Protein AF-A0ABD5GEQ9-F1 (afdb_monomer_lite)

Foldseek 3Di:
DDWDQDPPPRDTHDPPDQADPVPRHGDDDPPVCVVVVVVVVVVVVVVVVVVVVPDDVVLVVLLVVLVVLVVVLVVDDPPDPVSVVSVVVSVVSLVVSCVPPNDDPSSVVD

Structure (mmCIF, N/CA/C/O backbone):
data_AF-A0ABD5GEQ9-F1
#
_entry.id   AF-A0ABD5GEQ9-F1
#
loop_
_atom_site.group_PDB
_atom_site.id
_atom_site.type_symbol
_atom_site.label_atom_id
_atom_site.label_alt_id
_atom_site.label_comp_id
_atom_site.label_asym_id
_atom_site.label_entity_id
_atom_site.label_seq_id
_atom_site.pdbx_PDB_ins_code
_atom_site.Cartn_x
_atom_site.Cartn_y
_atom_site.Cartn_z
_atom_site.occupancy
_atom_site.B_iso_or_equiv
_atom_site.auth_seq_id
_atom_site.auth_comp_id
_atom_site.auth_asym_id
_atom_site.auth_atom_id
_atom_site.pdbx_PDB_model_num
ATOM 1 N N . MET A 1 1 ? -39.182 10.794 35.505 1.00 55.31 1 MET A N 1
ATOM 2 C CA . MET A 1 1 ? -38.180 10.536 36.564 1.00 55.31 1 MET A CA 1
ATOM 3 C C . MET A 1 1 ? -38.190 9.046 36.825 1.00 55.31 1 MET A C 1
ATOM 5 O O . MET A 1 1 ? -39.276 8.507 36.980 1.00 55.31 1 MET A O 1
ATOM 9 N N . ALA A 1 2 ? -37.045 8.372 36.799 1.00 77.56 2 ALA A N 1
ATOM 10 C CA . ALA A 1 2 ? -37.006 6.937 37.051 1.00 77.56 2 ALA A CA 1
ATOM 11 C C . ALA A 1 2 ? -36.418 6.704 38.452 1.00 77.56 2 ALA A C 1
ATOM 13 O O . ALA A 1 2 ? -35.340 7.209 38.778 1.00 77.56 2 ALA A O 1
ATOM 14 N N . LEU A 1 3 ? -37.205 6.038 39.301 1.00 83.12 3 LEU A N 1
ATOM 15 C CA . LEU A 1 3 ? -36.832 5.636 40.653 1.00 83.12 3 LEU A CA 1
ATOM 16 C C . LEU A 1 3 ? -36.514 4.142 40.646 1.00 83.12 3 LEU A C 1
ATOM 18 O O . LEU A 1 3 ? -37.195 3.357 39.989 1.00 83.12 3 LEU A O 1
ATOM 22 N N . VAL A 1 4 ? -35.483 3.758 41.383 1.00 85.00 4 VAL A N 1
ATOM 23 C CA . VAL A 1 4 ? -35.094 2.367 41.617 1.00 85.00 4 VAL A CA 1
ATOM 24 C C . VAL A 1 4 ? -35.320 2.024 43.083 1.00 85.00 4 VAL A C 1
ATOM 26 O O . VAL A 1 4 ? -35.261 2.894 43.951 1.00 85.00 4 VAL A O 1
ATOM 29 N N . LYS A 1 5 ? -35.614 0.757 43.377 1.00 86.00 5 LYS A N 1
ATOM 30 C CA . LYS A 1 5 ? -35.702 0.287 44.764 1.00 86.00 5 LYS A CA 1
ATOM 31 C C . LYS A 1 5 ? -34.297 0.120 45.330 1.00 86.00 5 LYS A C 1
ATOM 33 O O . LYS A 1 5 ? -33.473 -0.549 44.711 1.00 86.00 5 LYS A O 1
ATOM 38 N N . CYS A 1 6 ? -34.055 0.682 46.511 1.00 85.38 6 CYS A N 1
ATOM 39 C CA . CYS A 1 6 ? -32.840 0.420 47.269 1.00 85.38 6 CYS A CA 1
ATOM 40 C C . CYS A 1 6 ? -32.746 -1.076 47.585 1.00 85.38 6 CYS A C 1
ATOM 42 O O . CYS A 1 6 ? -33.704 -1.655 48.101 1.00 85.38 6 CYS A O 1
ATOM 44 N N . LYS A 1 7 ? -31.592 -1.688 47.306 1.00 82.00 7 LYS A N 1
ATOM 45 C CA . LYS A 1 7 ? -31.362 -3.125 47.535 1.00 82.00 7 LYS A CA 1
ATOM 46 C C . LYS A 1 7 ? -31.344 -3.529 49.014 1.00 82.00 7 LYS A C 1
ATOM 48 O O . LYS A 1 7 ? -31.583 -4.692 49.303 1.00 82.00 7 LYS A O 1
ATOM 53 N N . GLU A 1 8 ? -31.103 -2.577 49.916 1.00 83.94 8 GLU A N 1
ATOM 54 C CA . GLU A 1 8 ? -31.013 -2.819 51.363 1.00 83.94 8 GLU A CA 1
ATOM 55 C C . GLU A 1 8 ? -32.356 -2.586 52.072 1.00 83.94 8 GLU A C 1
ATOM 57 O O . GLU A 1 8 ? -32.872 -3.466 52.750 1.00 83.94 8 GLU A O 1
ATOM 62 N N . CYS A 1 9 ? -32.954 -1.398 51.906 1.00 87.62 9 CYS A N 1
ATOM 63 C CA . CYS A 1 9 ? -34.150 -0.998 52.661 1.00 87.62 9 CYS A CA 1
ATOM 64 C C . CYS A 1 9 ? -35.456 -1.021 51.852 1.00 87.62 9 CYS A C 1
ATOM 66 O O . CYS A 1 9 ? -36.521 -0.750 52.399 1.00 87.62 9 CYS A O 1
ATOM 68 N N . GLY A 1 10 ? -35.400 -1.278 50.540 1.00 85.12 10 GLY A N 1
ATOM 69 C CA . GLY A 1 10 ? -36.582 -1.326 49.672 1.00 85.12 10 GLY A CA 1
ATOM 70 C C . GLY A 1 10 ? -37.230 0.031 49.356 1.00 85.12 10 GLY A C 1
ATOM 71 O O . GLY A 1 10 ? -38.179 0.074 48.570 1.00 85.12 10 GLY A O 1
ATOM 72 N N . ALA A 1 11 ? -36.719 1.138 49.910 1.00 86.12 11 ALA A N 1
ATOM 73 C CA . ALA A 1 11 ? -37.214 2.486 49.633 1.00 86.12 11 ALA A CA 1
ATOM 74 C C . ALA A 1 11 ? -36.992 2.886 48.164 1.00 86.12 11 ALA A C 1
ATOM 76 O O . ALA A 1 11 ? -36.024 2.463 47.529 1.00 86.12 11 ALA A O 1
ATOM 77 N N . GLN A 1 12 ? -37.875 3.726 47.622 1.00 88.94 12 GLN A N 1
ATOM 78 C CA . GLN A 1 12 ? -37.733 4.248 46.263 1.00 88.94 12 GLN A CA 1
ATOM 79 C C . GLN A 1 12 ? -36.717 5.391 46.249 1.00 88.94 12 GLN A C 1
ATOM 81 O O . GLN A 1 12 ? -36.892 6.396 46.936 1.00 88.94 12 GLN A O 1
ATOM 86 N N . VAL A 1 13 ? -35.651 5.239 45.466 1.00 86.50 13 VAL A N 1
ATOM 87 C CA . VAL A 1 13 ? -34.545 6.197 45.384 1.00 86.50 13 VAL A CA 1
ATOM 88 C C . VAL A 1 13 ? -34.329 6.628 43.940 1.00 86.50 13 VAL A C 1
ATOM 90 O O . VAL A 1 13 ? -34.519 5.853 43.005 1.00 86.50 13 VAL A O 1
ATOM 93 N N . SER A 1 14 ? -33.926 7.882 43.738 1.00 83.81 14 SER A N 1
ATOM 94 C CA . SER A 1 14 ? -33.572 8.389 42.410 1.00 83.81 14 SER A CA 1
ATOM 95 C C . SER A 1 14 ? -32.428 7.581 41.794 1.00 83.81 14 SER A C 1
ATOM 97 O O . SER A 1 14 ? -31.428 7.304 42.454 1.00 83.81 14 SER A O 1
ATOM 99 N N . ILE A 1 15 ? -32.508 7.317 40.487 1.00 80.00 15 ILE A N 1
ATOM 100 C CA . ILE A 1 15 ? -31.397 6.749 39.713 1.00 80.00 15 ILE A CA 1
ATOM 101 C C . ILE A 1 15 ? -30.152 7.654 39.747 1.00 80.00 15 ILE A C 1
ATOM 103 O O . ILE A 1 15 ? -29.060 7.195 39.453 1.00 80.00 15 ILE A O 1
ATOM 107 N N . THR A 1 16 ? -30.229 8.923 40.119 1.00 79.31 16 THR A N 1
ATOM 108 C CA . THR A 1 16 ? -29.029 9.771 40.238 1.00 79.31 16 THR A CA 1
ATOM 109 C C . THR A 1 16 ? -28.466 9.851 41.660 1.00 79.31 16 THR A C 1
ATOM 111 O O . THR A 1 16 ? -27.415 10.459 41.855 1.00 79.31 16 THR A O 1
ATOM 114 N N . ALA A 1 17 ? -29.120 9.242 42.657 1.00 76.81 17 ALA A N 1
ATOM 115 C CA . ALA A 1 17 ? -28.672 9.298 44.045 1.00 76.81 17 ALA A CA 1
ATOM 116 C C . ALA A 1 17 ? -27.396 8.460 44.251 1.00 76.81 17 ALA A C 1
ATOM 118 O O . ALA A 1 17 ? -27.374 7.268 43.958 1.00 76.81 17 ALA A O 1
ATOM 119 N N . LYS A 1 18 ? -26.330 9.086 44.772 1.00 76.75 18 LYS A N 1
ATOM 120 C CA . LYS A 1 18 ? -25.063 8.406 45.115 1.00 76.75 18 LYS A CA 1
ATOM 121 C C . LYS A 1 18 ? -25.210 7.480 46.328 1.00 76.75 18 LYS A C 1
ATOM 123 O O . LYS A 1 18 ? -24.554 6.445 46.396 1.00 76.75 18 LYS A O 1
ATOM 128 N N . CYS A 1 19 ? -26.080 7.861 47.262 1.00 81.88 19 CYS A N 1
ATOM 129 C CA . CYS A 1 19 ? -26.371 7.129 48.489 1.00 81.88 19 CYS A CA 1
ATOM 130 C C . CYS A 1 19 ? -27.883 7.138 48.741 1.00 81.88 19 CYS A C 1
ATOM 132 O O . CYS A 1 19 ? -28.564 8.109 48.396 1.00 81.88 19 CYS A O 1
ATOM 134 N N . CYS A 1 20 ? -28.410 6.087 49.367 1.00 86.12 20 CYS A N 1
ATOM 135 C CA . CYS A 1 20 ? -29.800 6.062 49.805 1.00 86.12 20 CYS A CA 1
ATOM 136 C C . CYS A 1 20 ? -30.003 7.030 50.988 1.00 86.12 20 CYS A C 1
ATOM 138 O O . CYS A 1 20 ? -29.336 6.866 52.008 1.00 86.12 20 CYS A O 1
ATOM 140 N N . PRO A 1 21 ? -30.935 7.998 50.917 1.00 85.06 21 PRO A N 1
ATOM 141 C CA . PRO A 1 21 ? -31.187 8.935 52.013 1.00 85.06 21 PRO A CA 1
ATOM 142 C C . PRO A 1 21 ? -31.907 8.292 53.211 1.00 85.06 21 PRO A C 1
ATOM 144 O O . PRO A 1 21 ? -31.960 8.897 54.273 1.00 85.06 21 PRO A O 1
ATOM 147 N N . GLN A 1 22 ? -32.478 7.091 53.048 1.00 85.75 22 GLN A N 1
ATOM 148 C CA . GLN A 1 22 ? -33.202 6.378 54.109 1.00 85.75 22 GLN A CA 1
ATOM 149 C C . GLN A 1 22 ? -32.296 5.463 54.940 1.00 85.75 22 GLN A C 1
ATOM 151 O O . GLN A 1 22 ? -32.464 5.385 56.149 1.00 85.75 22 GLN A O 1
ATOM 156 N N . CYS A 1 23 ? -31.338 4.771 54.313 1.00 87.19 23 CYS A N 1
ATOM 157 C CA . CYS A 1 23 ? -30.466 3.814 55.009 1.00 87.19 23 CYS A CA 1
ATOM 158 C C . CYS A 1 23 ? -28.963 4.103 54.880 1.00 87.19 23 CYS A C 1
ATOM 160 O O . CYS A 1 23 ? -28.159 3.415 55.495 1.00 87.19 23 CYS A O 1
ATOM 162 N N . GLY A 1 24 ? -28.557 5.079 54.062 1.00 84.94 24 GLY A N 1
ATOM 163 C CA . GLY A 1 24 ? -27.150 5.426 53.840 1.00 84.94 24 GLY A CA 1
ATOM 164 C C . GLY A 1 24 ? -26.387 4.507 52.876 1.00 84.94 24 GLY A C 1
ATOM 165 O O . GLY A 1 24 ? -25.217 4.766 52.604 1.00 84.94 24 GLY A O 1
ATOM 166 N N . ALA A 1 25 ? -27.017 3.465 52.321 1.00 83.38 25 ALA A N 1
ATOM 167 C CA . ALA A 1 25 ? -26.347 2.512 51.434 1.00 83.38 25 ALA A CA 1
ATOM 168 C C . ALA A 1 25 ? -25.822 3.173 50.146 1.00 83.38 25 ALA A C 1
ATOM 170 O O . ALA A 1 25 ? -26.544 3.918 49.475 1.00 83.38 25 ALA A O 1
ATOM 171 N N . VAL A 1 26 ? -24.570 2.873 49.787 1.00 78.75 26 VAL A N 1
ATOM 172 C CA . VAL A 1 26 ? -23.908 3.380 48.575 1.00 78.75 26 VAL A CA 1
ATOM 173 C C . VAL A 1 26 ? -24.075 2.364 47.450 1.00 78.75 26 VAL A C 1
ATOM 175 O O . VAL A 1 26 ? -23.469 1.292 47.472 1.00 78.75 26 VAL A O 1
ATOM 178 N N . GLU A 1 27 ? -24.872 2.694 46.435 1.00 71.00 27 GLU A N 1
ATOM 179 C CA . GLU A 1 27 ? -24.996 1.837 45.257 1.00 71.00 27 GLU A CA 1
ATOM 180 C C . GLU A 1 27 ? -23.788 2.023 44.334 1.00 71.00 27 GLU A C 1
ATOM 182 O O . GLU A 1 27 ? -23.665 3.016 43.613 1.00 71.00 27 GLU A O 1
ATOM 187 N N . ARG A 1 28 ? -22.887 1.034 44.305 1.00 64.88 28 ARG A N 1
ATOM 188 C CA . ARG A 1 28 ? -21.836 0.978 43.285 1.00 64.88 28 ARG A CA 1
ATOM 189 C C . ARG A 1 28 ? -22.441 0.508 41.969 1.00 64.88 28 ARG A C 1
ATOM 191 O O . ARG A 1 28 ? -22.688 -0.680 41.773 1.00 64.88 28 ARG A O 1
ATOM 198 N N . ARG A 1 29 ? -22.656 1.438 41.042 1.00 63.78 29 ARG A N 1
ATOM 199 C CA . ARG A 1 29 ? -22.907 1.081 39.646 1.00 63.78 29 ARG A CA 1
ATOM 200 C C . ARG A 1 29 ? -21.601 0.674 39.002 1.00 63.78 29 ARG A C 1
ATOM 202 O O . ARG A 1 29 ? -20.760 1.519 38.710 1.00 63.78 29 ARG A O 1
ATOM 209 N N . SER A 1 30 ? -21.449 -0.616 38.740 1.00 62.53 30 SER A N 1
ATOM 210 C CA . SER A 1 30 ? -20.515 -1.065 37.722 1.00 62.53 30 SER A CA 1
ATOM 211 C C . SER A 1 30 ? -21.091 -0.644 36.372 1.00 62.53 30 SER A C 1
ATOM 213 O O . SER A 1 30 ? -21.886 -1.348 35.754 1.00 62.53 30 SER A O 1
ATOM 215 N N . ALA A 1 31 ? -20.731 0.557 35.917 1.00 65.31 31 ALA A N 1
ATOM 216 C CA . ALA A 1 31 ? -20.818 0.868 34.501 1.00 65.31 31 ALA A CA 1
ATOM 217 C C . ALA A 1 31 ? -19.847 -0.093 33.807 1.00 65.31 31 ALA A C 1
ATOM 219 O O . ALA A 1 31 ? -18.642 0.149 33.760 1.00 65.31 31 ALA A O 1
ATOM 220 N N . SER A 1 32 ? -20.349 -1.253 33.384 1.00 76.38 32 SER A N 1
ATOM 221 C CA . SER A 1 32 ? -19.534 -2.274 32.738 1.00 76.38 32 SER A CA 1
ATOM 222 C C . SER A 1 32 ? -19.281 -1.830 31.307 1.00 76.38 32 SER A C 1
ATOM 224 O O . SER A 1 32 ? -19.909 -2.251 30.338 1.00 76.38 32 SER A O 1
ATOM 226 N N . TYR A 1 33 ? -18.319 -0.923 31.197 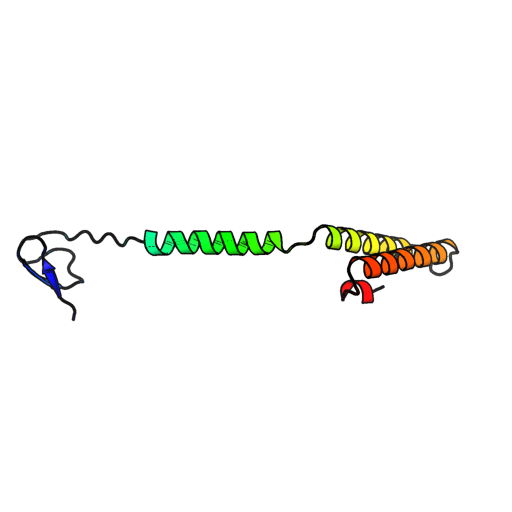1.00 81.25 33 TYR A N 1
ATOM 227 C CA . TYR A 1 33 ? -17.763 -0.445 29.944 1.00 81.25 33 TYR A CA 1
ATOM 228 C C . TYR A 1 33 ? -17.289 -1.606 29.051 1.00 81.25 33 TYR A C 1
ATOM 230 O O . TYR A 1 33 ? -17.270 -1.481 27.832 1.00 81.25 33 TYR A O 1
ATOM 238 N N . TRP A 1 34 ? -17.005 -2.770 29.646 1.00 86.31 34 TRP A N 1
ATOM 239 C CA . TRP A 1 34 ? -16.637 -4.007 28.961 1.00 86.31 34 TRP A CA 1
ATOM 240 C C . TRP A 1 34 ? -17.618 -4.452 27.871 1.00 86.31 34 TRP A C 1
ATOM 242 O O . TRP A 1 34 ? -17.171 -4.961 26.846 1.00 86.31 34 TRP A O 1
ATOM 252 N N . TRP A 1 35 ? -18.925 -4.216 28.032 1.00 85.44 35 TRP A N 1
ATOM 253 C CA . TRP A 1 35 ? -19.917 -4.608 27.020 1.00 85.44 35 TRP A CA 1
ATOM 254 C C . TRP A 1 35 ? -19.793 -3.809 25.714 1.00 85.44 35 TRP A C 1
ATOM 256 O O . TRP A 1 35 ? -20.219 -4.287 24.669 1.00 85.44 35 TRP A O 1
ATOM 266 N N . ILE A 1 36 ? -19.194 -2.613 25.766 1.00 87.06 36 ILE A N 1
ATOM 267 C CA . I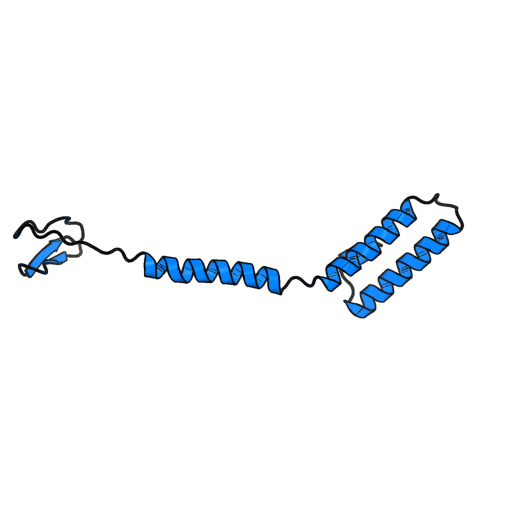LE A 1 36 ? -18.940 -1.753 24.599 1.00 87.06 36 ILE A CA 1
ATOM 268 C C . ILE A 1 36 ? -17.475 -1.861 24.165 1.00 87.06 36 ILE A C 1
ATOM 270 O O . ILE A 1 36 ? -17.183 -1.946 22.976 1.00 87.06 36 ILE A O 1
ATOM 274 N N . ALA A 1 37 ? -16.546 -1.906 25.120 1.00 90.06 37 ALA A N 1
ATOM 275 C CA . ALA A 1 37 ? -15.114 -1.946 24.852 1.00 90.06 37 ALA A CA 1
ATOM 276 C C . ALA A 1 37 ? -14.692 -3.193 24.065 1.00 90.06 37 ALA A C 1
ATOM 278 O O . ALA A 1 37 ? -13.893 -3.091 23.136 1.00 90.06 37 ALA A O 1
ATOM 279 N N . LEU A 1 38 ? -15.246 -4.360 24.412 1.00 91.94 38 LEU A N 1
ATOM 280 C CA . LEU A 1 38 ? -14.893 -5.631 23.785 1.00 91.94 38 LEU A CA 1
ATOM 281 C C . LEU A 1 38 ? -15.296 -5.700 22.295 1.00 91.94 38 LEU A C 1
ATOM 283 O O . LEU A 1 38 ? -14.414 -5.954 21.472 1.00 91.94 38 LEU A O 1
ATOM 287 N N . PRO A 1 39 ? -16.563 -5.443 21.897 1.00 91.94 39 PRO A N 1
ATOM 288 C CA . PRO A 1 39 ? -16.933 -5.446 20.481 1.00 91.94 39 PRO A CA 1
ATOM 289 C C . PRO A 1 39 ? -16.278 -4.305 19.698 1.00 91.94 39 PRO A C 1
ATOM 291 O O . PRO A 1 39 ? -15.951 -4.498 18.531 1.00 91.94 39 PRO A O 1
ATOM 294 N N . LEU A 1 40 ? -16.032 -3.144 20.320 1.00 93.88 40 LEU A N 1
ATOM 295 C CA . LEU A 1 40 ? -15.336 -2.034 19.664 1.00 93.88 40 LEU A CA 1
ATOM 296 C C . LEU A 1 40 ? -13.890 -2.417 19.313 1.00 93.88 40 LEU A C 1
ATOM 298 O O . LEU A 1 40 ? -13.461 -2.223 18.179 1.00 93.88 40 LEU A O 1
ATOM 302 N N . ALA A 1 41 ? -13.157 -3.012 20.257 1.00 92.31 41 ALA A N 1
ATOM 303 C CA . ALA A 1 41 ? -11.790 -3.469 20.022 1.00 92.31 41 ALA A CA 1
ATOM 304 C C . ALA A 1 41 ? -11.728 -4.567 18.946 1.00 92.31 41 ALA A C 1
ATOM 306 O O . ALA A 1 41 ? -10.897 -4.495 18.040 1.00 92.31 41 ALA A O 1
ATOM 307 N N . LEU A 1 42 ? -12.643 -5.543 19.000 1.00 94.62 42 LEU A N 1
ATOM 308 C CA . LEU A 1 42 ? -12.765 -6.590 17.980 1.00 94.62 42 LEU A CA 1
ATOM 309 C C . LEU A 1 42 ? -13.118 -6.022 16.600 1.00 94.62 42 LEU A C 1
ATOM 311 O O . LEU A 1 42 ? -12.537 -6.443 15.604 1.00 94.62 42 LEU A O 1
ATOM 315 N N . GLY A 1 43 ? -14.024 -5.045 16.538 1.00 95.00 43 GLY A N 1
ATOM 316 C CA . GLY A 1 43 ? -14.416 -4.381 15.296 1.00 95.00 43 GLY A CA 1
ATOM 317 C C . GLY A 1 43 ? -13.262 -3.619 14.643 1.00 95.00 43 GLY A C 1
ATOM 318 O O . GLY A 1 43 ? -13.055 -3.738 13.437 1.00 95.00 43 GLY A O 1
ATOM 319 N N . VAL A 1 44 ? -12.462 -2.896 15.433 1.00 94.00 44 VAL A N 1
ATOM 320 C CA . VAL A 1 44 ? -11.271 -2.183 14.938 1.00 94.00 44 VAL A CA 1
ATOM 321 C C . VAL A 1 44 ? -10.212 -3.163 14.426 1.00 94.00 44 VAL A C 1
ATOM 323 O O . VAL A 1 44 ? -9.673 -2.970 13.336 1.00 94.00 44 VAL A O 1
ATOM 326 N N . LEU A 1 45 ? -9.948 -4.245 15.166 1.00 93.38 45 LEU A N 1
ATOM 327 C CA . LEU A 1 45 ? -9.023 -5.303 14.743 1.00 93.38 45 LEU A CA 1
ATOM 328 C C . LEU A 1 45 ? -9.477 -5.980 13.444 1.00 93.38 45 LEU A C 1
ATOM 330 O O . LEU A 1 45 ? -8.665 -6.166 12.538 1.00 93.38 45 LEU A O 1
ATOM 334 N N . ALA A 1 46 ? -10.766 -6.302 13.325 1.00 92.31 46 ALA A N 1
ATOM 335 C CA . ALA A 1 46 ? -11.331 -6.905 12.123 1.00 92.31 46 ALA A CA 1
ATOM 336 C C . ALA A 1 46 ? -11.244 -5.964 10.911 1.00 92.31 46 ALA A C 1
ATOM 338 O O . ALA A 1 46 ? -10.878 -6.406 9.824 1.00 92.31 46 ALA A O 1
ATOM 339 N N . PHE A 1 47 ? -11.519 -4.668 11.093 1.00 89.94 47 PHE A N 1
ATOM 340 C CA . PHE A 1 47 ? -11.422 -3.670 10.027 1.00 89.94 47 PHE A CA 1
ATOM 341 C C . PHE A 1 47 ? -9.989 -3.528 9.497 1.00 89.94 47 PHE A C 1
ATOM 343 O O . PHE A 1 47 ? -9.769 -3.562 8.285 1.00 89.94 47 PHE A O 1
ATOM 350 N N . LEU A 1 48 ? -9.004 -3.440 10.397 1.00 89.88 48 LEU A N 1
ATOM 351 C CA . LEU A 1 48 ? -7.592 -3.394 10.016 1.00 89.88 48 LEU A CA 1
ATOM 352 C C . LEU A 1 48 ? -7.179 -4.681 9.291 1.00 89.88 48 LEU A C 1
ATOM 354 O O . LEU A 1 48 ? -6.613 -4.610 8.201 1.00 89.88 48 LEU A O 1
ATOM 358 N N . ALA A 1 49 ? -7.520 -5.854 9.836 1.00 88.44 49 ALA A N 1
ATOM 359 C CA . ALA A 1 49 ? -7.204 -7.143 9.223 1.00 88.44 49 ALA A CA 1
ATOM 360 C C . ALA A 1 49 ? -7.811 -7.293 7.817 1.00 88.44 49 ALA A C 1
ATOM 362 O O . ALA A 1 49 ? -7.132 -7.754 6.901 1.00 88.44 49 ALA A O 1
ATOM 363 N N . PHE A 1 50 ? -9.054 -6.848 7.613 1.00 87.62 50 PHE A N 1
ATOM 364 C CA . PHE A 1 50 ? -9.710 -6.899 6.306 1.00 87.62 50 PHE A CA 1
ATOM 365 C C . PHE A 1 50 ? -8.995 -6.029 5.260 1.00 87.62 50 PHE A C 1
ATOM 367 O O . PHE A 1 50 ? -8.890 -6.425 4.098 1.00 87.62 50 PHE A O 1
ATOM 374 N N . GLY A 1 51 ? -8.441 -4.881 5.668 1.00 82.50 51 GLY A N 1
ATOM 375 C CA . GLY A 1 51 ? -7.600 -4.042 4.810 1.00 82.50 51 GLY A CA 1
ATOM 376 C C . GLY A 1 51 ? -6.294 -4.726 4.389 1.00 82.50 51 GLY A C 1
ATOM 377 O O . GLY A 1 51 ? -5.935 -4.691 3.214 1.00 82.50 51 GLY A O 1
ATOM 378 N N . TYR A 1 52 ? -5.617 -5.414 5.315 1.00 81.44 52 TYR A N 1
ATOM 379 C CA . TYR A 1 52 ? -4.391 -6.161 5.001 1.00 81.44 52 TYR A CA 1
ATOM 380 C C . TYR A 1 52 ? -4.650 -7.347 4.067 1.00 81.44 52 TYR A C 1
ATOM 382 O O . TYR A 1 52 ? -3.912 -7.540 3.099 1.00 81.44 52 TYR A O 1
ATOM 390 N N . LEU A 1 53 ? -5.718 -8.111 4.312 1.00 76.81 53 LEU A N 1
ATOM 391 C CA . LEU A 1 53 ? -6.053 -9.302 3.525 1.00 76.81 53 LEU A CA 1
ATOM 392 C C . LEU A 1 53 ? -6.463 -8.984 2.076 1.00 76.81 53 LEU A C 1
ATOM 394 O O . LEU A 1 53 ? -6.300 -9.833 1.205 1.00 76.81 53 LEU A O 1
ATOM 398 N N . ASN A 1 54 ? -6.947 -7.770 1.794 1.00 74.75 54 ASN A N 1
ATOM 399 C CA . ASN A 1 54 ? -7.310 -7.345 0.435 1.00 74.75 54 ASN A CA 1
ATOM 400 C C . ASN A 1 54 ? -6.152 -6.724 -0.363 1.00 74.75 54 ASN A C 1
ATOM 402 O O . ASN A 1 54 ? -6.318 -6.397 -1.540 1.00 74.75 54 ASN A O 1
ATOM 406 N N . SER A 1 55 ? -4.969 -6.562 0.236 1.00 77.56 55 SER A N 1
ATOM 407 C CA . SER A 1 55 ? -3.797 -6.109 -0.510 1.00 77.56 55 SER A CA 1
ATOM 408 C C . SER A 1 55 ? -3.238 -7.277 -1.329 1.00 77.56 55 SER A C 1
ATOM 410 O O . SER A 1 55 ? -2.895 -8.321 -0.782 1.00 77.56 55 SER A O 1
ATOM 412 N N . ASN A 1 56 ? -3.174 -7.138 -2.657 1.00 80.44 56 ASN A N 1
ATOM 413 C CA . ASN A 1 56 ? -2.541 -8.140 -3.514 1.00 80.44 56 ASN A CA 1
ATOM 414 C C . ASN A 1 56 ? -1.078 -7.732 -3.777 1.00 80.44 56 ASN A C 1
ATOM 416 O O . ASN A 1 56 ? -0.821 -6.931 -4.686 1.00 80.44 56 ASN A O 1
ATOM 420 N N . PRO A 1 57 ? -0.103 -8.258 -3.006 1.00 83.62 57 PRO A N 1
ATOM 421 C CA . PRO A 1 57 ? 1.288 -7.826 -3.113 1.00 83.62 57 PRO A CA 1
ATOM 422 C C . PRO A 1 57 ? 1.911 -8.188 -4.468 1.00 83.62 57 PRO A C 1
ATOM 424 O O . PRO A 1 57 ? 2.857 -7.531 -4.901 1.00 83.62 57 PRO A O 1
ATOM 427 N N . ALA A 1 58 ? 1.388 -9.203 -5.168 1.00 87.19 58 ALA A N 1
ATOM 428 C CA . ALA A 1 58 ? 1.883 -9.600 -6.485 1.00 87.19 58 ALA A CA 1
ATOM 429 C C . ALA A 1 58 ? 1.575 -8.534 -7.545 1.00 87.19 58 ALA A C 1
ATOM 431 O O . ALA A 1 58 ? 2.448 -8.175 -8.336 1.00 87.19 58 ALA A O 1
ATOM 432 N N . LYS A 1 59 ? 0.363 -7.968 -7.502 1.00 89.19 59 LYS A N 1
ATOM 433 C CA . LYS A 1 59 ? -0.043 -6.886 -8.404 1.00 89.19 59 LYS A CA 1
ATOM 434 C C . LYS A 1 59 ? 0.815 -5.635 -8.195 1.00 89.19 59 LYS A C 1
ATOM 436 O O . LYS A 1 59 ? 1.270 -5.041 -9.169 1.00 89.19 59 LYS A O 1
ATOM 441 N N . GLN A 1 60 ? 1.086 -5.279 -6.938 1.00 90.44 60 GLN A N 1
ATOM 442 C CA . GLN A 1 60 ? 1.887 -4.103 -6.588 1.00 90.44 60 GLN A CA 1
ATOM 443 C C . GLN A 1 60 ? 3.344 -4.227 -7.061 1.00 90.44 60 GLN A C 1
ATOM 445 O O . GLN A 1 60 ? 3.896 -3.284 -7.623 1.00 90.44 60 GLN A O 1
ATOM 450 N N . LYS A 1 61 ? 3.961 -5.405 -6.904 1.00 91.81 61 LYS A N 1
ATOM 451 C CA . LYS A 1 61 ? 5.323 -5.659 -7.406 1.00 91.81 61 LYS A CA 1
ATOM 452 C C . LYS A 1 61 ? 5.408 -5.564 -8.929 1.00 91.81 61 LYS A C 1
ATOM 454 O O . LYS A 1 61 ? 6.353 -4.981 -9.449 1.00 91.81 61 LYS A O 1
ATOM 459 N N . ALA A 1 62 ? 4.421 -6.109 -9.638 1.00 91.50 62 ALA A N 1
ATOM 460 C CA . ALA A 1 62 ? 4.403 -6.070 -11.095 1.00 91.50 62 ALA A CA 1
ATOM 461 C C . ALA A 1 62 ? 4.191 -4.641 -11.636 1.00 91.50 62 ALA A C 1
ATOM 463 O O . ALA A 1 62 ? 4.838 -4.258 -12.606 1.00 91.50 62 ALA A O 1
ATOM 464 N N . GLN A 1 63 ? 3.369 -3.826 -10.962 1.00 91.75 63 GLN A N 1
ATOM 465 C CA . GLN A 1 63 ? 3.233 -2.396 -11.271 1.00 91.75 63 GLN A CA 1
ATOM 466 C C . GLN A 1 63 ? 4.561 -1.652 -11.127 1.00 91.75 63 GLN A C 1
ATOM 468 O O . GLN A 1 63 ? 4.954 -0.925 -12.035 1.00 91.75 63 GLN A O 1
ATOM 473 N N . LEU A 1 64 ? 5.274 -1.879 -10.020 1.00 93.75 64 LEU A N 1
ATOM 474 C CA . LEU A 1 64 ? 6.574 -1.254 -9.776 1.00 93.75 64 LEU A CA 1
ATOM 475 C C . LEU A 1 64 ? 7.613 -1.649 -10.829 1.00 93.75 64 LEU A C 1
ATOM 477 O O . LEU A 1 64 ? 8.345 -0.781 -11.285 1.00 93.75 64 LEU A O 1
ATOM 481 N N . ALA A 1 65 ? 7.653 -2.915 -11.254 1.00 93.06 65 ALA A N 1
ATOM 482 C CA . ALA A 1 65 ? 8.583 -3.367 -12.290 1.00 93.06 65 ALA A CA 1
ATOM 483 C C . ALA A 1 65 ? 8.370 -2.628 -13.626 1.00 93.06 65 ALA A C 1
ATOM 485 O O . ALA A 1 65 ? 9.326 -2.111 -14.210 1.00 93.06 65 ALA A O 1
ATOM 486 N N . VAL A 1 66 ? 7.112 -2.508 -14.070 1.00 93.94 66 VAL A N 1
ATOM 487 C CA . VAL A 1 66 ? 6.757 -1.737 -15.272 1.00 93.94 66 VAL A CA 1
ATOM 488 C C . VAL A 1 66 ? 7.157 -0.271 -15.105 1.00 93.94 66 VAL A C 1
ATOM 490 O O . VAL A 1 66 ? 7.826 0.284 -15.974 1.00 93.94 66 VAL A O 1
ATOM 493 N N . ALA A 1 67 ? 6.833 0.329 -13.959 1.00 94.62 67 ALA A N 1
ATOM 494 C CA . ALA A 1 67 ? 7.167 1.717 -13.659 1.00 94.62 67 ALA A CA 1
ATOM 495 C C . ALA A 1 67 ? 8.671 1.989 -13.725 1.00 94.62 67 ALA A C 1
ATOM 497 O O . ALA A 1 67 ? 9.102 2.973 -14.322 1.00 94.62 67 ALA A O 1
ATOM 498 N N . THR A 1 68 ? 9.475 1.100 -13.136 1.00 95.44 68 THR A N 1
ATOM 499 C CA . THR A 1 68 ? 10.934 1.222 -13.155 1.00 95.44 68 THR A CA 1
ATOM 500 C C . THR A 1 68 ? 11.508 1.069 -14.557 1.00 95.44 68 THR A C 1
ATOM 502 O O . THR A 1 68 ? 12.462 1.764 -14.881 1.00 95.44 68 THR A O 1
ATOM 505 N N . CYS A 1 69 ? 10.910 0.227 -15.408 1.00 95.12 69 CYS A N 1
ATOM 506 C CA . CYS A 1 69 ? 11.339 0.097 -16.801 1.00 95.12 69 CYS A CA 1
ATOM 507 C C . CYS A 1 69 ? 11.163 1.407 -17.564 1.00 95.12 69 CYS A C 1
ATOM 509 O O . CYS A 1 69 ? 12.108 1.898 -18.176 1.00 95.12 69 CYS A O 1
ATOM 511 N N . TRP A 1 70 ? 9.970 2.000 -17.480 1.00 94.50 70 TRP A N 1
ATOM 512 C CA . TRP A 1 70 ? 9.676 3.260 -18.159 1.00 94.50 70 TRP A CA 1
ATOM 513 C C . TRP A 1 70 ? 10.500 4.421 -17.607 1.00 94.50 70 TRP A C 1
ATOM 515 O O . TRP A 1 70 ? 11.036 5.209 -18.381 1.00 94.50 70 TRP A O 1
ATOM 525 N N . ALA A 1 71 ? 10.701 4.469 -16.287 1.00 94.69 71 ALA A N 1
ATOM 526 C CA . ALA A 1 71 ? 11.566 5.462 -15.657 1.00 94.69 71 ALA A CA 1
ATOM 527 C C . ALA A 1 71 ? 13.022 5.380 -16.145 1.00 94.69 71 ALA A C 1
ATOM 529 O O . ALA A 1 71 ? 13.698 6.405 -16.226 1.00 94.69 71 ALA A O 1
ATOM 530 N N . GLU A 1 72 ? 13.516 4.182 -16.464 1.00 92.62 72 GLU A N 1
ATOM 531 C CA . GLU A 1 72 ? 14.862 4.004 -17.010 1.00 92.62 72 GLU A CA 1
ATOM 532 C C . GLU A 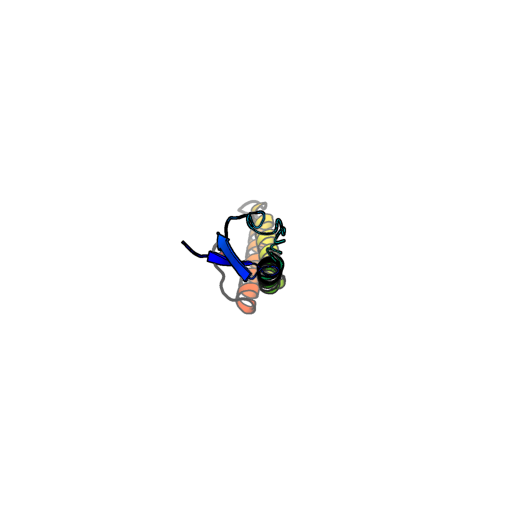1 72 ? 14.911 4.310 -18.513 1.00 92.62 72 GLU A C 1
ATOM 534 O O . GLU A 1 72 ? 15.833 4.978 -18.980 1.00 92.62 72 GLU A O 1
ATOM 539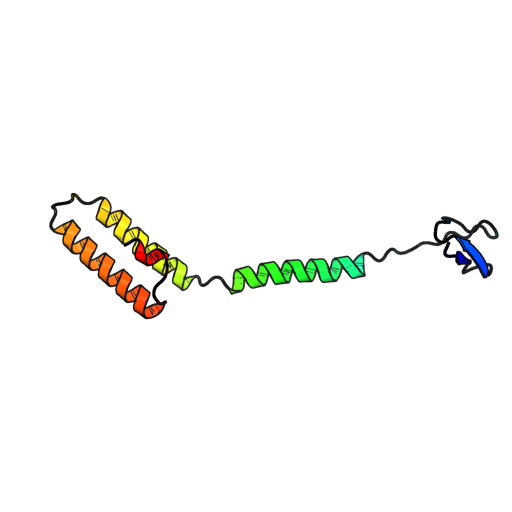 N N . ALA A 1 73 ? 13.882 3.907 -19.262 1.00 92.31 73 ALA A N 1
ATOM 540 C CA . ALA A 1 73 ? 13.761 4.196 -20.688 1.00 92.31 73 ALA A CA 1
ATOM 541 C C . ALA A 1 73 ? 13.677 5.707 -20.979 1.00 92.31 73 ALA A C 1
ATOM 543 O O . ALA A 1 73 ? 14.211 6.178 -21.986 1.00 92.31 73 ALA A O 1
ATOM 544 N N . ASP A 1 74 ? 13.060 6.487 -20.090 1.00 91.31 74 ASP A N 1
ATOM 545 C CA . ASP A 1 74 ? 12.947 7.940 -20.239 1.00 91.31 74 ASP A CA 1
ATOM 546 C C . ASP A 1 74 ? 14.268 8.687 -20.035 1.00 91.31 74 ASP A C 1
ATOM 548 O O . ASP A 1 74 ? 14.455 9.760 -20.614 1.00 91.31 74 ASP A O 1
ATOM 552 N N . LYS A 1 75 ? 15.216 8.113 -19.285 1.00 94.12 75 LYS A N 1
ATOM 553 C CA . LYS A 1 75 ? 16.561 8.690 -19.119 1.00 94.12 75 LYS A CA 1
ATOM 554 C C . LYS A 1 75 ? 17.399 8.597 -20.396 1.00 94.12 75 LYS A C 1
ATOM 556 O O . LYS A 1 75 ? 18.378 9.329 -20.534 1.00 94.12 75 LYS A O 1
ATOM 561 N N . LEU A 1 76 ? 17.035 7.713 -21.327 1.00 91.25 76 LEU A N 1
ATOM 562 C CA . LEU A 1 76 ? 17.725 7.563 -22.605 1.00 91.25 76 LEU A CA 1
ATOM 563 C C . LEU A 1 76 ? 17.376 8.717 -23.559 1.00 91.25 76 LEU A C 1
ATOM 565 O O . LEU A 1 76 ? 16.232 9.186 -23.636 1.00 91.25 76 LEU A O 1
ATOM 569 N N . TYR A 1 77 ? 18.370 9.149 -24.343 1.00 86.88 77 TYR A N 1
ATOM 570 C CA . TYR A 1 77 ? 18.192 10.210 -25.337 1.00 86.88 77 TYR A CA 1
ATOM 571 C C . TYR A 1 77 ? 17.132 9.807 -26.386 1.00 86.88 77 TYR A C 1
ATOM 573 O O . TYR A 1 77 ? 17.126 8.666 -26.849 1.00 86.88 77 TYR A O 1
ATOM 581 N N . PRO A 1 78 ? 16.251 10.728 -26.823 1.00 80.44 78 PRO A N 1
ATOM 582 C CA . PRO A 1 78 ? 15.064 10.426 -27.634 1.00 80.44 78 PRO A CA 1
ATOM 583 C C . PRO A 1 78 ? 15.322 9.791 -29.011 1.00 80.44 78 PRO A C 1
ATOM 585 O O . PRO A 1 78 ? 14.378 9.324 -29.641 1.00 80.44 78 PRO A O 1
ATOM 588 N N . PHE A 1 79 ? 16.570 9.753 -29.483 1.00 85.75 79 PHE A N 1
ATOM 589 C CA . PHE A 1 79 ? 16.932 9.232 -30.803 1.00 85.75 79 PHE A CA 1
ATOM 590 C C . PHE A 1 79 ? 17.912 8.050 -30.775 1.00 85.75 79 PHE A C 1
ATOM 592 O O . PHE A 1 79 ? 18.408 7.652 -31.829 1.00 85.75 79 PHE A O 1
ATOM 599 N N . THR A 1 80 ? 18.194 7.466 -29.604 1.00 90.50 80 THR A N 1
ATOM 600 C CA . THR A 1 80 ? 19.095 6.309 -29.523 1.00 90.50 80 THR A CA 1
ATOM 601 C C . THR A 1 80 ? 18.378 5.006 -29.902 1.00 90.50 80 THR A C 1
ATOM 603 O O . THR A 1 80 ? 17.190 4.837 -29.603 1.00 90.50 80 THR A O 1
ATOM 606 N N . PRO A 1 81 ? 19.082 4.052 -30.545 1.00 89.00 81 PRO A N 1
ATOM 607 C CA . PRO A 1 81 ? 18.537 2.716 -30.790 1.00 89.00 81 PRO A CA 1
ATOM 608 C C . PRO A 1 81 ? 18.178 2.006 -29.476 1.00 89.00 81 PRO A C 1
ATOM 610 O O . PRO A 1 81 ? 17.157 1.330 -29.411 1.00 89.00 81 PRO A O 1
ATOM 613 N N . GLU A 1 82 ? 18.952 2.252 -28.414 1.00 91.19 82 GLU A N 1
ATOM 614 C CA . GLU A 1 82 ? 18.716 1.723 -27.066 1.00 91.19 82 GLU A CA 1
ATOM 615 C C . GLU A 1 82 ? 17.352 2.131 -26.500 1.00 91.19 82 GLU A C 1
ATOM 617 O O . GLU A 1 82 ? 16.668 1.310 -25.888 1.00 91.19 82 GLU A O 1
ATOM 622 N N . LYS A 1 83 ? 16.909 3.376 -26.739 1.00 91.88 83 LYS A N 1
ATOM 623 C CA . LYS A 1 83 ? 15.600 3.834 -26.266 1.00 91.88 83 LYS A CA 1
ATOM 624 C C . LYS A 1 83 ? 14.466 3.051 -26.913 1.00 91.88 83 LYS A C 1
ATOM 626 O O . LYS A 1 83 ? 13.549 2.632 -26.219 1.00 91.88 83 LYS A O 1
ATOM 631 N N . ARG A 1 84 ? 14.543 2.811 -28.227 1.00 91.38 84 ARG A N 1
ATOM 632 C CA . ARG A 1 84 ? 13.519 2.043 -28.956 1.00 91.38 84 ARG A CA 1
ATOM 633 C C . ARG A 1 84 ? 13.418 0.622 -28.416 1.00 91.38 84 ARG A C 1
ATOM 635 O O . ARG A 1 84 ? 12.323 0.180 -28.088 1.00 91.38 84 ARG A O 1
ATOM 642 N N . THR A 1 85 ? 14.560 -0.041 -28.236 1.00 93.00 85 THR A N 1
ATOM 643 C CA . THR A 1 85 ? 14.595 -1.394 -27.667 1.00 93.00 85 THR A CA 1
ATOM 644 C C . THR A 1 85 ? 14.074 -1.426 -26.231 1.00 93.00 85 THR A C 1
ATOM 646 O O . THR A 1 85 ? 13.318 -2.326 -25.876 1.00 93.00 85 THR A O 1
ATOM 649 N N . ALA A 1 86 ? 14.408 -0.422 -25.412 1.00 93.44 86 ALA A N 1
ATOM 650 C CA . ALA A 1 86 ? 13.908 -0.324 -24.043 1.00 93.44 86 ALA A CA 1
ATOM 651 C C . ALA A 1 86 ? 12.384 -0.131 -24.014 1.00 93.44 86 ALA A C 1
ATOM 653 O O . ALA A 1 86 ? 11.691 -0.840 -23.291 1.00 93.44 86 ALA A O 1
ATOM 654 N N . THR A 1 87 ? 11.844 0.763 -24.845 1.00 93.56 87 THR A N 1
ATOM 655 C CA . THR A 1 87 ? 10.399 0.991 -24.969 1.00 93.56 87 THR A CA 1
ATOM 656 C C . THR A 1 87 ? 9.654 -0.266 -25.421 1.00 93.56 87 THR A C 1
ATOM 658 O O . THR A 1 87 ? 8.634 -0.604 -24.825 1.00 93.56 87 THR A O 1
ATOM 661 N N . GLU A 1 88 ? 10.165 -1.001 -26.413 1.00 94.06 88 GLU A N 1
ATOM 662 C CA . GLU A 1 88 ? 9.565 -2.266 -26.869 1.00 94.06 88 GLU A CA 1
ATOM 663 C C . GLU A 1 88 ? 9.522 -3.315 -25.748 1.00 94.06 88 GLU A C 1
ATOM 665 O O . GLU A 1 88 ? 8.499 -3.972 -25.540 1.00 94.06 88 GLU A O 1
ATOM 670 N N . MET A 1 89 ? 10.602 -3.428 -24.970 1.00 93.94 89 MET A N 1
ATOM 671 C CA . MET A 1 89 ? 10.658 -4.320 -23.810 1.00 93.94 89 MET A CA 1
ATOM 672 C C . MET A 1 89 ? 9.694 -3.895 -22.697 1.00 93.94 89 MET A C 1
ATOM 674 O O . MET A 1 89 ? 8.985 -4.739 -22.144 1.00 93.94 89 MET A O 1
ATOM 678 N N . CYS A 1 90 ? 9.610 -2.598 -22.384 1.00 95.12 90 CYS A N 1
ATOM 679 C CA . CYS A 1 90 ? 8.664 -2.104 -21.385 1.00 95.12 90 CYS A CA 1
ATOM 680 C C . CYS A 1 90 ? 7.209 -2.337 -21.828 1.00 95.12 90 CYS A C 1
ATOM 682 O O . CYS A 1 90 ? 6.381 -2.749 -21.016 1.00 95.12 90 CYS A O 1
ATOM 684 N N . GLN A 1 91 ? 6.896 -2.164 -23.116 1.00 95.00 91 GLN A N 1
ATOM 685 C CA . GLN A 1 91 ? 5.571 -2.460 -23.671 1.00 95.00 91 GLN A CA 1
ATOM 686 C C . GLN A 1 91 ? 5.223 -3.952 -23.605 1.00 95.00 91 GLN A C 1
ATOM 688 O O . GLN A 1 91 ? 4.076 -4.301 -23.317 1.00 95.00 91 GLN A O 1
ATOM 693 N N . ALA A 1 92 ? 6.190 -4.844 -23.834 1.00 95.25 92 ALA A N 1
ATOM 694 C CA . ALA A 1 92 ? 5.981 -6.279 -23.649 1.00 95.25 92 ALA A CA 1
ATOM 695 C C . ALA A 1 92 ? 5.613 -6.607 -22.190 1.00 95.25 92 ALA A C 1
ATOM 697 O O . ALA A 1 92 ? 4.663 -7.351 -21.950 1.00 95.25 92 ALA A O 1
ATOM 698 N N . MET A 1 93 ? 6.272 -5.972 -21.213 1.00 92.56 93 MET A N 1
ATOM 699 C CA . MET A 1 93 ? 5.930 -6.149 -19.796 1.00 92.56 93 MET A CA 1
ATOM 700 C C . MET A 1 93 ? 4.536 -5.631 -19.432 1.00 92.56 93 MET A C 1
ATOM 702 O O . MET A 1 93 ? 3.868 -6.236 -18.593 1.00 92.56 93 MET A O 1
ATOM 706 N N . VAL A 1 94 ? 4.071 -4.547 -20.062 1.00 95.06 94 VAL A N 1
ATOM 707 C CA . VAL A 1 94 ? 2.689 -4.066 -19.887 1.00 95.06 94 VAL A CA 1
ATOM 708 C C . VAL A 1 94 ? 1.696 -5.118 -20.384 1.00 95.06 94 VAL A C 1
ATOM 710 O O . VAL A 1 94 ? 0.768 -5.466 -19.657 1.00 95.06 94 VAL A O 1
ATOM 713 N N . LYS A 1 95 ? 1.921 -5.700 -21.568 1.00 94.94 95 LYS A N 1
ATOM 714 C CA . LYS A 1 95 ? 1.054 -6.765 -22.105 1.00 94.94 95 LYS A CA 1
ATOM 715 C C . LYS A 1 95 ? 1.040 -8.004 -21.208 1.00 94.94 95 LYS A C 1
ATOM 717 O O . LYS A 1 95 ? -0.028 -8.550 -20.936 1.00 94.94 95 LYS A O 1
ATOM 722 N N . ASP A 1 96 ? 2.200 -8.412 -20.697 1.00 94.00 96 ASP A N 1
ATOM 723 C CA . ASP A 1 96 ? 2.308 -9.533 -19.756 1.00 94.00 96 ASP A CA 1
ATOM 724 C C . ASP A 1 96 ? 1.583 -9.255 -18.434 1.00 94.00 96 ASP A C 1
ATOM 726 O O . ASP A 1 96 ? 0.990 -10.157 -17.835 1.00 94.00 96 ASP A O 1
ATOM 730 N N . TYR A 1 97 ? 1.620 -8.007 -17.964 1.00 93.56 97 TYR A N 1
ATOM 731 C CA . TYR A 1 97 ? 0.867 -7.580 -16.794 1.00 93.56 97 TYR A CA 1
ATOM 732 C C . TYR A 1 97 ? -0.642 -7.648 -17.045 1.00 93.56 97 TYR A C 1
ATOM 734 O O . TYR A 1 97 ? -1.370 -8.222 -16.232 1.00 93.56 97 TYR A O 1
ATOM 742 N N . GLU A 1 98 ? -1.111 -7.098 -18.165 1.00 93.25 98 GLU A N 1
ATOM 743 C CA . GLU A 1 98 ? -2.530 -7.085 -18.527 1.00 93.25 98 GLU A CA 1
ATOM 744 C C . GLU A 1 98 ? -3.081 -8.500 -18.720 1.00 93.25 98 GLU A C 1
ATOM 746 O O . GLU A 1 98 ? -4.191 -8.789 -18.273 1.00 93.25 98 GLU A O 1
ATOM 751 N N . ALA A 1 99 ? -2.287 -9.415 -19.284 1.00 93.75 99 ALA A N 1
ATOM 752 C CA . ALA A 1 99 ? -2.652 -10.823 -19.414 1.00 93.75 99 ALA A CA 1
ATOM 753 C C . ALA A 1 99 ? -2.829 -11.528 -18.054 1.00 93.75 99 ALA A C 1
ATOM 755 O O . ALA A 1 99 ? -3.647 -12.439 -17.934 1.00 93.75 99 ALA A O 1
ATOM 756 N N . LYS A 1 100 ? -2.080 -11.116 -17.020 1.00 92.25 100 LYS A N 1
ATOM 757 C CA . LYS A 1 100 ? -2.109 -11.741 -15.683 1.00 92.25 100 LYS A CA 1
ATOM 758 C C . LYS A 1 100 ? -3.115 -11.106 -14.726 1.00 92.25 100 LYS A C 1
ATOM 760 O O . LYS A 1 100 ? -3.709 -11.816 -13.919 1.00 92.25 100 LYS A O 1
ATOM 765 N N . PHE A 1 101 ? -3.274 -9.784 -14.770 1.00 91.06 101 PHE A N 1
ATOM 766 C CA . PHE A 1 101 ? -4.040 -9.020 -13.775 1.00 91.06 101 PHE A CA 1
ATOM 767 C C . PHE A 1 101 ? -5.189 -8.192 -14.370 1.00 91.06 101 PHE A C 1
ATOM 769 O O . PHE A 1 101 ? -5.942 -7.578 -13.610 1.00 91.06 101 PHE A O 1
ATOM 776 N N . GLY A 1 102 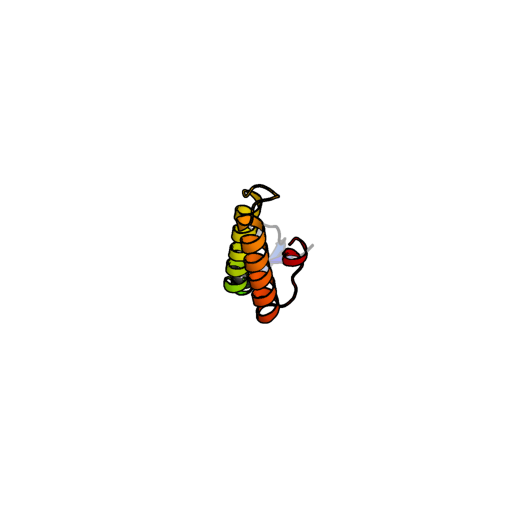? -5.342 -8.183 -15.697 1.00 90.50 102 GLY A N 1
ATOM 777 C CA . GLY A 1 102 ? -6.299 -7.347 -16.416 1.00 90.50 102 GLY A CA 1
ATOM 778 C C . GLY A 1 102 ? -5.822 -5.904 -1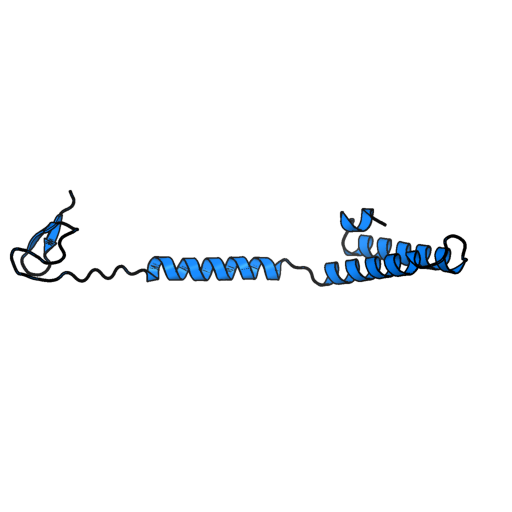6.604 1.00 90.50 102 GLY A C 1
ATOM 779 O O . GLY A 1 102 ? -4.805 -5.474 -16.056 1.00 90.50 102 GLY A O 1
ATOM 780 N N . SER A 1 103 ? -6.583 -5.131 -17.381 1.00 85.19 103 SER A N 1
ATOM 781 C CA . SER A 1 103 ? -6.299 -3.712 -17.612 1.00 85.19 103 SER A CA 1
ATOM 782 C C . SER A 1 103 ? -6.599 -2.884 -16.353 1.00 85.19 103 SER A C 1
ATOM 784 O O . SER A 1 103 ? -7.753 -2.814 -15.920 1.00 85.19 103 SER A O 1
ATOM 786 N N . ASP A 1 104 ? -5.589 -2.224 -15.784 1.00 88.06 104 ASP A N 1
ATOM 787 C CA . ASP A 1 104 ? -5.733 -1.305 -14.646 1.00 88.06 104 ASP A CA 1
ATOM 788 C C . ASP A 1 104 ? -5.578 0.158 -15.093 1.00 88.06 104 ASP A C 1
ATOM 790 O O . ASP A 1 104 ? -4.924 0.458 -16.091 1.00 88.06 104 ASP A O 1
ATOM 794 N N . ARG A 1 105 ? -6.141 1.101 -14.329 1.00 88.56 105 ARG A N 1
ATOM 795 C CA . ARG A 1 105 ? -6.016 2.545 -14.575 1.00 88.56 105 ARG A CA 1
ATOM 796 C C . ARG A 1 105 ? -4.550 2.999 -14.580 1.00 88.56 105 ARG A C 1
ATOM 798 O O . ARG A 1 105 ? -4.223 3.934 -15.300 1.00 88.56 105 ARG A O 1
ATOM 805 N N . TYR A 1 106 ? -3.698 2.327 -13.804 1.00 87.50 106 TYR A N 1
ATOM 806 C CA . TYR A 1 106 ? -2.258 2.584 -13.735 1.00 87.50 106 TYR A CA 1
ATOM 807 C C . TYR A 1 106 ? -1.540 2.329 -15.068 1.00 87.50 106 TYR A C 1
ATOM 809 O O . TYR A 1 106 ? -0.736 3.150 -15.489 1.00 87.50 106 TYR A O 1
ATOM 817 N N . MET A 1 107 ? -1.873 1.240 -15.771 1.00 87.62 107 MET A N 1
ATOM 818 C CA . MET A 1 107 ? -1.169 0.863 -17.004 1.00 87.62 107 MET A CA 1
ATOM 819 C C . MET A 1 107 ? -1.511 1.744 -18.204 1.00 87.62 107 MET A C 1
ATOM 821 O O . MET A 1 107 ? -0.718 1.823 -19.126 1.00 87.62 107 MET A O 1
ATOM 825 N N . ARG A 1 108 ? -2.627 2.484 -18.170 1.00 87.44 108 ARG A N 1
ATOM 826 C CA . ARG A 1 108 ? -2.998 3.438 -19.236 1.00 87.44 108 ARG A CA 1
ATOM 827 C C . ARG A 1 108 ? -2.082 4.664 -19.332 1.00 87.44 108 ARG A C 1
ATOM 829 O O . ARG A 1 108 ? -2.306 5.510 -20.191 1.00 87.44 108 ARG A O 1
ATOM 836 N N . GLN A 1 109 ? -1.149 4.819 -18.395 1.00 86.62 109 GLN A N 1
ATOM 837 C CA . GLN A 1 109 ? -0.186 5.921 -18.377 1.00 86.62 109 GLN A CA 1
ATOM 838 C C . GLN A 1 109 ? 1.057 5.637 -19.234 1.00 86.62 109 GLN A C 1
ATOM 840 O O . GLN A 1 109 ? 1.848 6.555 -19.441 1.00 86.62 109 GLN A O 1
ATOM 845 N N . TYR A 1 110 ? 1.212 4.400 -19.711 1.00 84.38 110 TYR A N 1
ATOM 846 C CA . TYR A 1 110 ? 2.338 3.908 -20.502 1.00 84.38 110 TYR A CA 1
ATOM 847 C C . TYR A 1 110 ? 1.865 3.457 -21.886 1.00 84.38 110 TYR A C 1
ATOM 849 O O . TYR A 1 110 ? 2.632 3.639 -22.857 1.00 84.38 110 TYR A O 1
#

Sequence (110 aa):
MALVKCKECGAQVSITAKCCPQCGAVERRSASYWWIALPLALGVLAFLAFGYLNSNPAKQKAQLAVATCWAEADKLYPFTPEKRTATEMCQAMVKDYEAKFGSDRYMRQY

Secondary structure (DSSP, 8-state):
--EEE-TTT--EEETT-SB-TTT--B------THHHHHHHHHHHHHHHHHHHHT--HHHHHHHHHHHHHHHHHHHS-TT-HHHHHHHHHHHHHHHHHHHHH---TTGGG-

Radius of gyration: 33.68 Å; chains: 1; bounding box: 57×22×86 Å

pLDDT: mean 87.04, std 7.72, range [55.31, 95.44]